Protein AF-A0A7C4GQG2-F1 (afdb_monomer)

Radius of gyration: 14.84 Å; Cα contacts (8 Å, |Δi|>4): 87; chains: 1; bounding box: 31×45×33 Å

pLDDT: mean 90.44, std 10.7, range [44.53, 97.81]

Structure (mmCIF, N/CA/C/O backbone):
data_AF-A0A7C4GQG2-F1
#
_entry.id   AF-A0A7C4GQG2-F1
#
loop_
_atom_site.group_PDB
_atom_site.id
_atom_site.type_symbol
_atom_site.label_atom_id
_atom_site.label_alt_id
_atom_site.label_comp_id
_atom_site.label_asym_id
_atom_site.label_entity_id
_atom_site.label_seq_id
_atom_site.pdbx_PDB_ins_code
_atom_site.Cartn_x
_atom_site.Cartn_y
_atom_site.Cartn_z
_atom_site.occupancy
_atom_site.B_iso_or_equiv
_atom_site.auth_seq_id
_atom_site.auth_comp_id
_atom_site.auth_asym_id
_atom_site.auth_atom_id
_atom_site.pdbx_PDB_model_num
ATOM 1 N N . MET A 1 1 ? -19.007 -31.801 0.607 1.00 44.53 1 MET A N 1
ATOM 2 C CA . MET A 1 1 ? -17.756 -31.254 1.173 1.00 44.53 1 MET A CA 1
ATOM 3 C C . MET A 1 1 ? -18.166 -30.278 2.258 1.00 44.53 1 MET A C 1
ATOM 5 O O . MET A 1 1 ? -18.814 -29.293 1.933 1.00 44.53 1 MET A O 1
ATOM 9 N N . GLU A 1 2 ? -17.922 -30.604 3.527 1.00 45.97 2 GLU A N 1
ATOM 10 C CA . GLU A 1 2 ? -18.233 -29.697 4.637 1.00 45.97 2 GLU A CA 1
ATOM 11 C C . GLU A 1 2 ? -17.440 -28.396 4.493 1.00 45.97 2 GLU A C 1
ATOM 13 O O . GLU A 1 2 ? -16.233 -28.401 4.244 1.00 45.97 2 GLU A O 1
ATOM 18 N N . ASN A 1 3 ? -18.147 -27.277 4.618 1.00 51.69 3 ASN A N 1
ATOM 19 C CA . ASN A 1 3 ? -17.575 -25.942 4.598 1.00 51.69 3 ASN A CA 1
ATOM 20 C C . ASN A 1 3 ? -16.905 -25.709 5.958 1.00 51.69 3 ASN A C 1
ATOM 22 O O . ASN A 1 3 ? -17.566 -25.312 6.915 1.00 51.69 3 ASN A O 1
ATOM 26 N N . ILE A 1 4 ? -15.613 -26.028 6.070 1.00 57.72 4 ILE A N 1
ATOM 27 C CA . ILE A 1 4 ? -14.839 -25.715 7.274 1.00 57.72 4 ILE A CA 1
ATOM 28 C C . ILE A 1 4 ? -14.867 -24.187 7.425 1.00 57.72 4 ILE A C 1
ATOM 30 O O . ILE A 1 4 ? -14.406 -23.490 6.516 1.00 57.72 4 ILE A O 1
ATOM 34 N N . PRO A 1 5 ? -15.401 -23.633 8.528 1.00 55.75 5 PRO A N 1
ATOM 35 C CA . PRO A 1 5 ? -15.382 -22.194 8.726 1.00 55.75 5 PRO A CA 1
ATOM 36 C C . PRO A 1 5 ? -13.928 -21.717 8.699 1.00 55.75 5 PRO A C 1
ATOM 38 O O . PRO A 1 5 ? -13.086 -22.221 9.443 1.00 55.75 5 PRO A O 1
ATOM 41 N N . ASN A 1 6 ? -13.624 -20.755 7.823 1.00 74.25 6 ASN A N 1
ATOM 42 C CA . ASN A 1 6 ? -12.311 -20.118 7.762 1.00 74.25 6 ASN A CA 1
ATOM 43 C C . ASN A 1 6 ? -12.006 -19.480 9.127 1.00 74.25 6 ASN A C 1
ATOM 45 O O . ASN A 1 6 ? -12.482 -18.383 9.427 1.00 74.25 6 ASN A O 1
ATOM 49 N N . LEU A 1 7 ? -11.228 -20.168 9.967 1.00 84.25 7 LEU A N 1
ATOM 50 C CA . LEU A 1 7 ? -10.825 -19.662 11.274 1.00 84.25 7 LEU A CA 1
ATOM 51 C C . LEU A 1 7 ? -9.859 -18.489 11.078 1.00 84.25 7 LEU A C 1
ATOM 53 O O . LEU A 1 7 ? -8.676 -18.669 10.793 1.00 84.25 7 LEU A O 1
ATOM 57 N N . VAL A 1 8 ? -10.368 -17.271 11.250 1.00 87.62 8 VAL A N 1
ATOM 58 C CA . VAL A 1 8 ? -9.559 -16.050 11.246 1.00 87.62 8 VAL A CA 1
ATOM 59 C C . VAL A 1 8 ? -9.343 -15.598 12.685 1.00 87.62 8 VAL A C 1
ATOM 61 O O . VAL A 1 8 ? -10.250 -15.073 13.328 1.00 87.62 8 VAL A O 1
ATOM 64 N N . VAL A 1 9 ? -8.118 -15.758 13.186 1.00 88.69 9 VAL A N 1
ATOM 65 C CA . VAL A 1 9 ? -7.735 -15.267 14.516 1.00 88.69 9 VAL A CA 1
ATOM 66 C C . VAL A 1 9 ? -7.670 -13.738 14.500 1.00 88.69 9 VAL A C 1
ATOM 68 O O . VAL A 1 9 ? -6.944 -13.151 13.694 1.00 88.69 9 VAL A O 1
ATOM 71 N N . LYS A 1 10 ? -8.423 -13.083 15.392 1.00 88.75 10 LYS A N 1
ATOM 72 C CA . LYS A 1 10 ? -8.368 -11.626 15.578 1.00 88.75 10 LYS A CA 1
ATOM 73 C C . LYS A 1 10 ? -7.052 -11.249 16.255 1.00 88.75 10 LYS A C 1
ATOM 75 O O . LYS A 1 10 ? -6.737 -11.758 17.328 1.00 88.75 10 LYS A O 1
ATOM 80 N N . ARG A 1 11 ? -6.294 -10.347 15.635 1.00 91.00 11 ARG A N 1
ATOM 81 C CA . ARG A 1 11 ? -5.000 -9.887 16.159 1.00 91.00 11 ARG A CA 1
ATOM 82 C C . ARG A 1 11 ? -5.150 -8.550 16.882 1.00 91.00 11 ARG A C 1
ATOM 84 O O . ARG A 1 11 ? -5.901 -7.692 16.423 1.00 91.00 11 ARG A O 1
ATOM 91 N N . LYS A 1 12 ? -4.415 -8.341 17.979 1.00 91.94 12 LYS A N 1
ATOM 92 C CA . LYS A 1 12 ? -4.433 -7.072 18.737 1.00 91.94 12 LYS A CA 1
ATOM 93 C C . LYS A 1 12 ? -3.933 -5.901 17.881 1.00 91.94 12 LYS A C 1
ATOM 95 O O . LYS A 1 12 ? -4.426 -4.783 17.988 1.00 91.94 12 LYS A O 1
ATOM 100 N N . GLU A 1 13 ? -2.995 -6.180 16.981 1.00 93.56 13 GLU A N 1
ATOM 101 C CA . GLU A 1 13 ? -2.421 -5.215 16.046 1.00 93.56 13 GLU A CA 1
ATOM 102 C C . GLU A 1 13 ? -3.463 -4.646 15.070 1.00 93.56 13 GLU A C 1
ATOM 104 O O . GLU A 1 13 ? -3.274 -3.534 14.585 1.00 93.56 13 GLU A O 1
ATOM 109 N N . GLU A 1 14 ? -4.576 -5.351 14.808 1.00 94.38 14 GLU A N 1
ATOM 110 C CA . GLU A 1 14 ? -5.646 -4.850 13.930 1.00 94.38 14 GLU A CA 1
ATOM 111 C C . GLU A 1 14 ? -6.253 -3.545 14.461 1.00 94.38 14 GLU A C 1
ATOM 113 O O . GLU A 1 14 ? -6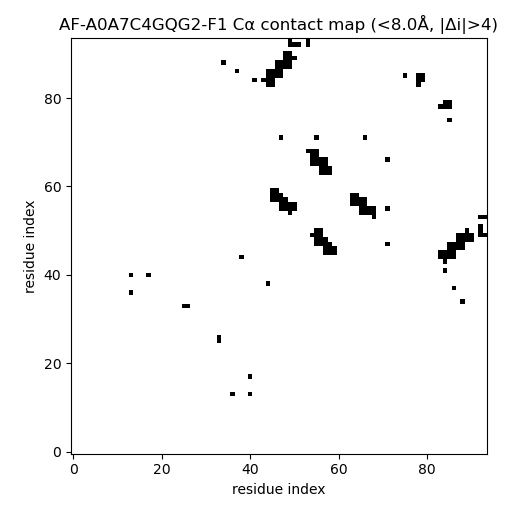.521 -2.628 13.688 1.00 94.38 14 GLU A O 1
ATOM 118 N N . GLU A 1 15 ? -6.470 -3.452 15.773 1.00 92.00 15 GLU A N 1
ATOM 119 C CA . GLU A 1 15 ? -7.060 -2.269 16.403 1.00 92.00 15 GLU A CA 1
ATOM 120 C C . GLU A 1 15 ? -6.064 -1.111 16.460 1.00 92.00 15 GLU A C 1
ATOM 122 O O . GLU A 1 15 ? -6.403 0.019 16.114 1.00 92.00 15 GLU A O 1
ATOM 127 N N . MET A 1 16 ? -4.808 -1.412 16.798 1.00 93.25 16 MET A N 1
ATOM 128 C CA . MET A 1 16 ? -3.725 -0.432 16.766 1.00 93.25 16 MET A CA 1
ATOM 129 C C . MET A 1 16 ? -3.597 0.198 15.372 1.00 93.25 16 MET A C 1
ATOM 131 O O . MET A 1 16 ? -3.593 1.418 15.251 1.00 93.25 16 MET A O 1
ATOM 135 N N . LEU A 1 17 ? -3.561 -0.619 14.314 1.00 94.31 17 LEU A N 1
ATOM 136 C CA . LEU A 1 17 ? -3.407 -0.146 12.935 1.00 94.31 17 LEU A CA 1
ATOM 137 C C . LEU A 1 17 ? -4.570 0.734 12.466 1.00 94.31 17 LEU A C 1
ATOM 139 O O . LEU A 1 17 ? -4.330 1.704 11.754 1.00 94.31 17 LEU A O 1
ATOM 143 N N . LYS A 1 18 ? -5.811 0.439 12.874 1.00 91.19 18 LYS A N 1
ATOM 144 C CA . LYS A 1 18 ? -6.988 1.258 12.523 1.00 91.19 18 LYS A CA 1
ATOM 145 C C . LYS A 1 18 ? -6.959 2.659 13.139 1.00 91.19 18 LYS A C 1
ATOM 147 O O . LYS A 1 18 ? -7.565 3.569 12.582 1.00 91.19 18 LYS A O 1
ATOM 152 N N . ASN A 1 19 ? -6.269 2.821 14.267 1.00 90.94 19 ASN A N 1
ATOM 153 C CA . ASN A 1 19 ? -6.188 4.087 14.996 1.00 90.94 19 ASN A CA 1
ATOM 154 C C . ASN A 1 19 ? -4.962 4.932 14.612 1.00 90.94 19 ASN A C 1
ATOM 156 O O . ASN A 1 19 ? -4.923 6.127 14.914 1.00 90.94 19 ASN A O 1
ATOM 160 N N . LEU A 1 20 ? -3.968 4.341 13.942 1.00 90.12 20 LEU A N 1
ATOM 161 C CA . LEU A 1 20 ? -2.800 5.069 13.452 1.00 90.12 20 LEU A CA 1
ATOM 162 C C . LEU A 1 20 ? -3.170 5.979 12.273 1.00 90.12 20 LEU A C 1
ATOM 164 O O . LEU A 1 20 ? -3.999 5.645 11.428 1.00 90.12 20 LEU A O 1
ATOM 168 N N . ARG A 1 21 ? -2.523 7.145 12.210 1.00 86.56 21 ARG A N 1
ATOM 169 C CA . ARG A 1 21 ? -2.671 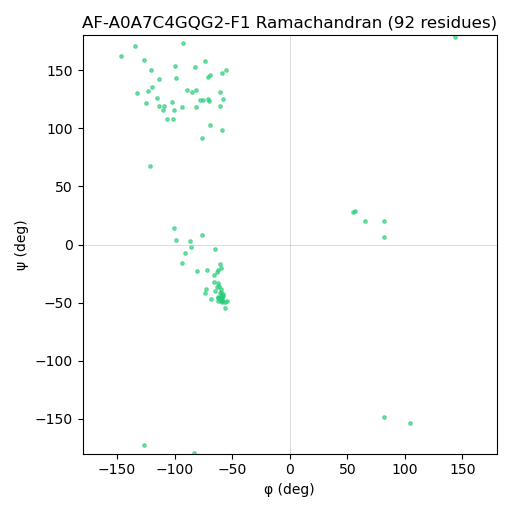8.121 11.123 1.00 86.56 21 ARG A CA 1
ATOM 170 C C . ARG A 1 21 ? -1.323 8.367 10.456 1.00 86.56 21 ARG A C 1
ATOM 172 O O . ARG A 1 21 ? -0.289 8.328 11.114 1.00 86.56 21 ARG A O 1
ATOM 179 N N . GLY A 1 22 ? -1.354 8.692 9.167 1.00 91.12 22 GLY A N 1
ATOM 180 C CA . GLY A 1 22 ? -0.155 9.015 8.394 1.00 91.12 22 GLY A CA 1
ATOM 181 C C . GLY A 1 22 ? 0.595 7.779 7.899 1.00 91.12 22 GLY A C 1
ATOM 182 O O . GLY A 1 22 ? -0.014 6.761 7.572 1.00 91.12 22 GLY A O 1
ATOM 183 N N . TRP A 1 23 ? 1.918 7.896 7.796 1.00 94.19 23 TRP A N 1
ATOM 184 C CA . TRP A 1 23 ? 2.791 6.836 7.297 1.00 94.19 23 TRP A CA 1
ATOM 185 C C . TRP A 1 23 ? 3.013 5.773 8.370 1.00 94.19 23 TRP A C 1
ATOM 187 O O . TRP A 1 23 ? 3.476 6.077 9.467 1.00 94.19 23 TRP A O 1
ATOM 197 N N . VAL A 1 24 ? 2.708 4.518 8.041 1.00 95.25 24 VAL A N 1
ATOM 198 C CA . VAL A 1 24 ? 2.871 3.379 8.950 1.00 95.25 24 VAL A CA 1
ATOM 199 C C . VAL A 1 24 ? 3.743 2.327 8.278 1.00 95.25 24 VAL A C 1
ATOM 201 O O . VAL A 1 24 ? 3.394 1.811 7.218 1.00 95.25 24 VAL A O 1
ATOM 204 N N . LEU A 1 25 ? 4.861 1.981 8.917 1.00 95.75 25 LEU A N 1
ATOM 205 C CA . LEU A 1 25 ? 5.713 0.876 8.493 1.00 95.75 25 LEU A CA 1
ATOM 206 C C . LEU A 1 25 ? 5.316 -0.400 9.241 1.00 95.75 25 LEU A C 1
ATOM 208 O O . LEU A 1 25 ? 5.434 -0.480 10.462 1.00 95.75 25 LEU A O 1
ATOM 212 N N . VAL A 1 26 ? 4.884 -1.420 8.500 1.00 95.38 26 VAL A N 1
ATOM 213 C CA . VAL A 1 26 ? 4.537 -2.735 9.054 1.00 95.38 26 VAL A CA 1
ATOM 214 C C . VAL A 1 26 ? 5.572 -3.758 8.604 1.00 95.38 26 VAL A C 1
ATOM 216 O O . VAL A 1 26 ? 5.679 -4.065 7.420 1.00 95.38 26 VAL A O 1
ATOM 219 N N . TYR A 1 27 ? 6.321 -4.319 9.552 1.00 95.50 27 TYR A N 1
ATOM 220 C CA . TYR A 1 27 ? 7.415 -5.254 9.282 1.00 95.50 27 TYR A CA 1
ATOM 221 C C . TYR A 1 27 ? 7.366 -6.480 10.206 1.00 95.50 27 TYR A C 1
ATOM 223 O O . TYR A 1 27 ? 6.549 -6.575 11.118 1.00 95.50 27 TYR A O 1
ATOM 231 N N . GLY A 1 28 ? 8.202 -7.479 9.916 1.00 93.56 28 GLY A N 1
ATOM 232 C CA . GLY A 1 28 ? 8.319 -8.710 10.704 1.00 93.56 28 GLY A CA 1
ATOM 233 C C . GLY A 1 28 ? 8.573 -9.945 9.839 1.00 93.56 28 GLY A C 1
ATOM 234 O O . GLY A 1 28 ? 8.575 -9.864 8.609 1.00 93.56 28 GLY A O 1
ATOM 235 N N . ARG A 1 29 ? 8.732 -11.117 10.468 1.00 94.00 29 ARG A N 1
ATOM 236 C CA . ARG A 1 29 ? 9.122 -12.378 9.801 1.00 94.00 29 ARG A CA 1
ATOM 237 C C . ARG A 1 29 ? 8.198 -12.765 8.635 1.00 94.00 29 ARG A C 1
ATOM 239 O O . ARG A 1 29 ? 7.009 -12.444 8.612 1.00 94.00 29 ARG A O 1
ATOM 246 N N . ARG A 1 30 ? 8.743 -13.462 7.635 1.00 91.25 30 ARG A N 1
ATOM 247 C CA . ARG A 1 30 ? 7.973 -13.986 6.494 1.00 91.25 30 ARG A CA 1
ATOM 248 C C . ARG A 1 30 ? 6.863 -14.934 6.980 1.00 91.25 30 ARG A C 1
ATOM 250 O O . ARG A 1 30 ? 7.051 -15.643 7.962 1.00 91.25 30 ARG A O 1
ATOM 257 N N . LYS A 1 31 ? 5.735 -14.966 6.259 1.00 90.06 31 LYS A N 1
ATOM 258 C CA . LYS A 1 31 ? 4.567 -15.838 6.517 1.00 90.06 31 LYS A CA 1
ATOM 259 C C . LYS A 1 31 ? 3.805 -15.571 7.830 1.00 90.06 31 LYS A C 1
ATOM 261 O O . LYS A 1 31 ? 3.038 -16.415 8.265 1.00 90.06 31 LYS A O 1
ATOM 266 N N . THR A 1 32 ? 3.940 -14.385 8.428 1.00 93.12 32 THR A N 1
ATOM 267 C CA . THR A 1 32 ? 3.161 -13.983 9.620 1.00 93.12 32 THR A CA 1
ATOM 268 C C . THR A 1 32 ? 1.797 -13.349 9.310 1.00 93.12 32 THR A C 1
ATOM 270 O O . THR A 1 32 ? 1.107 -12.916 10.228 1.00 93.12 32 THR A O 1
ATOM 273 N N . GLY A 1 33 ? 1.400 -13.272 8.033 1.00 93.50 33 GLY A N 1
ATOM 274 C CA . GLY A 1 33 ? 0.075 -12.783 7.628 1.00 93.50 33 GLY A CA 1
ATOM 275 C C . GLY A 1 33 ? -0.085 -11.259 7.549 1.00 93.50 33 GLY A C 1
ATOM 276 O O . GLY A 1 33 ? -1.212 -10.783 7.565 1.00 93.50 33 GLY A O 1
ATOM 277 N N . LYS A 1 34 ? 1.005 -10.484 7.441 1.00 95.25 34 LYS A N 1
ATOM 278 C CA . LYS A 1 34 ? 0.962 -9.005 7.374 1.00 95.25 34 LYS A CA 1
ATOM 279 C C . LYS A 1 34 ? 0.081 -8.478 6.233 1.00 95.25 34 LYS A C 1
ATOM 281 O O . LYS A 1 34 ? -0.864 -7.743 6.494 1.00 95.25 34 LYS A O 1
ATOM 286 N N . THR A 1 35 ? 0.337 -8.908 4.995 1.00 94.81 35 THR A N 1
ATOM 287 C CA . THR A 1 35 ? -0.456 -8.524 3.812 1.00 94.81 35 THR A CA 1
ATOM 288 C C . THR A 1 35 ? -1.929 -8.893 3.978 1.00 94.81 35 THR A C 1
ATOM 290 O O . THR A 1 35 ? -2.809 -8.081 3.709 1.00 94.81 35 THR A O 1
ATOM 293 N N . PHE A 1 36 ? -2.204 -10.102 4.480 1.00 94.56 36 PHE A N 1
ATOM 294 C CA . PHE A 1 36 ? -3.567 -10.557 4.760 1.00 94.56 36 PHE A CA 1
ATOM 295 C C . PHE A 1 36 ? -4.266 -9.651 5.784 1.00 94.56 36 PHE A C 1
ATOM 297 O O . PHE A 1 36 ? -5.374 -9.187 5.532 1.00 94.56 36 PHE A O 1
ATOM 304 N N . MET A 1 37 ? -3.603 -9.355 6.905 1.00 95.19 37 MET A N 1
ATOM 305 C CA . MET A 1 37 ? -4.135 -8.490 7.957 1.00 95.19 37 MET A CA 1
ATO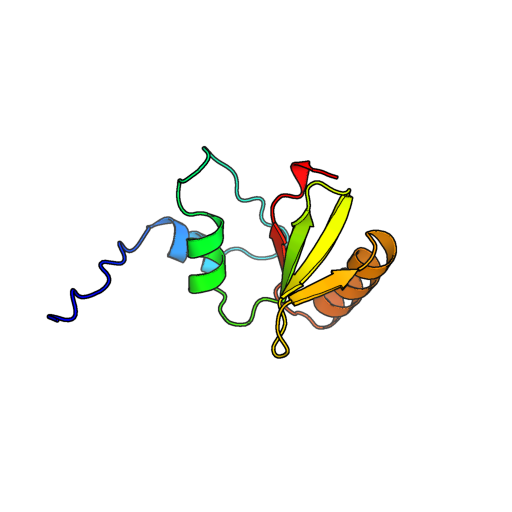M 306 C C . MET A 1 37 ? -4.455 -7.091 7.422 1.00 95.19 37 MET A C 1
ATOM 308 O O . MET A 1 37 ? -5.567 -6.615 7.627 1.00 95.19 37 MET A O 1
ATOM 312 N N . LEU A 1 38 ? -3.523 -6.459 6.699 1.00 95.38 38 LEU A N 1
ATOM 313 C CA . LEU A 1 38 ? -3.714 -5.111 6.157 1.00 95.38 38 LEU A CA 1
ATOM 314 C C . LEU A 1 38 ? -4.869 -5.048 5.150 1.00 95.38 38 LEU A C 1
ATOM 316 O O . LEU A 1 38 ? -5.728 -4.178 5.268 1.00 95.38 38 LEU A O 1
ATOM 320 N N . ARG A 1 39 ? -4.949 -6.005 4.216 1.00 93.06 39 ARG A N 1
ATOM 321 C CA . ARG A 1 39 ? -6.048 -6.065 3.238 1.00 93.06 39 ARG A CA 1
ATOM 322 C C . ARG A 1 39 ? -7.405 -6.352 3.887 1.00 93.06 39 ARG A C 1
ATOM 324 O O . ARG A 1 39 ? -8.417 -5.854 3.410 1.00 93.06 39 ARG A O 1
ATOM 331 N N . LYS A 1 40 ? -7.435 -7.128 4.976 1.00 93.25 40 LYS A N 1
ATOM 332 C CA . LYS A 1 40 ? -8.657 -7.407 5.747 1.00 93.25 40 LYS A CA 1
ATOM 333 C C . LYS A 1 40 ? -9.165 -6.162 6.479 1.00 93.25 40 LYS A C 1
ATOM 335 O O . LYS A 1 40 ? -10.362 -5.897 6.457 1.00 93.25 40 LYS A O 1
ATOM 340 N N . ILE A 1 41 ? -8.285 -5.425 7.162 1.00 94.69 41 ILE A N 1
ATOM 341 C CA . ILE A 1 41 ? -8.702 -4.265 7.969 1.00 94.69 41 ILE A CA 1
ATOM 342 C C . ILE A 1 41 ? -8.924 -2.999 7.133 1.00 94.69 41 ILE A C 1
ATOM 344 O O . ILE A 1 41 ? -9.680 -2.131 7.566 1.00 94.69 41 ILE A O 1
ATOM 348 N N . PHE A 1 42 ? -8.316 -2.913 5.944 1.00 93.12 42 PHE A N 1
ATOM 349 C CA . PHE A 1 42 ? -8.491 -1.824 4.982 1.00 93.12 42 PHE A CA 1
ATOM 350 C C . PHE A 1 42 ? -9.007 -2.353 3.629 1.00 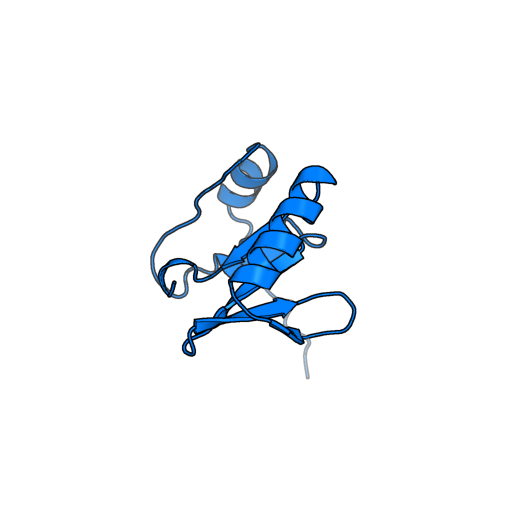93.12 42 PHE A C 1
ATOM 352 O O . PHE A 1 42 ? -8.300 -2.273 2.626 1.00 93.12 42 PHE A O 1
ATOM 359 N N . PRO A 1 43 ? -10.248 -2.871 3.551 1.00 90.94 43 PRO A N 1
ATOM 360 C CA . PRO A 1 43 ? -10.767 -3.521 2.339 1.00 90.94 43 PRO A CA 1
ATOM 361 C C . PRO A 1 43 ? -10.861 -2.590 1.119 1.00 90.94 43 PRO A C 1
ATOM 363 O O . PRO A 1 43 ? -10.861 -3.058 -0.015 1.00 90.94 43 PRO A O 1
ATOM 366 N N . HIS A 1 44 ? -10.908 -1.274 1.340 1.00 91.06 44 HIS A N 1
ATOM 367 C CA . HIS A 1 44 ? -10.952 -0.250 0.290 1.00 91.06 44 HIS A CA 1
ATOM 368 C C . HIS A 1 44 ? -9.587 0.410 0.026 1.00 91.06 44 HIS A C 1
ATOM 370 O O . HIS A 1 44 ? -9.524 1.477 -0.587 1.00 91.06 44 HIS A O 1
ATOM 376 N N . SER A 1 45 ? -8.489 -0.172 0.523 1.00 93.06 45 SER A N 1
ATOM 377 C CA . SER A 1 45 ? -7.143 0.320 0.227 1.00 93.06 45 SER A CA 1
ATOM 378 C C . SER A 1 45 ? -6.767 0.071 -1.231 1.00 93.06 45 SER A C 1
ATOM 380 O O . SER A 1 45 ? -7.078 -0.984 -1.781 1.00 93.06 45 SER A O 1
ATOM 382 N N . ASN A 1 46 ? -5.996 0.985 -1.811 1.00 94.44 46 ASN A N 1
ATOM 383 C CA . ASN A 1 46 ? -5.340 0.768 -3.095 1.00 94.44 46 ASN A CA 1
ATOM 384 C C . ASN A 1 46 ? -4.056 -0.033 -2.852 1.00 94.44 46 ASN A C 1
ATOM 386 O O . ASN A 1 46 ? -3.184 0.432 -2.114 1.00 94.44 46 ASN A O 1
ATOM 390 N N . TYR A 1 47 ? -3.955 -1.232 -3.426 1.00 96.06 47 TYR A N 1
ATOM 391 C CA . TYR A 1 47 ? -2.854 -2.159 -3.162 1.00 96.06 47 TYR A CA 1
ATOM 392 C C . TYR A 1 47 ? -1.837 -2.146 -4.303 1.00 96.06 47 TYR A C 1
ATOM 394 O O . TYR A 1 47 ? -2.169 -2.432 -5.453 1.00 96.06 47 TYR A O 1
ATOM 402 N N . PHE A 1 48 ? -0.595 -1.837 -3.953 1.00 97.06 48 PHE A N 1
ATOM 403 C CA . PHE A 1 48 ? 0.570 -1.835 -4.825 1.00 97.06 48 PHE A CA 1
ATOM 404 C C . PHE A 1 48 ? 1.576 -2.830 -4.262 1.00 97.06 48 PHE A C 1
ATOM 406 O O . PHE A 1 48 ? 1.825 -2.835 -3.057 1.00 97.06 48 PHE A O 1
ATOM 413 N N . VAL A 1 49 ? 2.176 -3.654 -5.112 1.00 96.50 49 VAL A N 1
ATOM 414 C CA . VAL A 1 49 ? 3.238 -4.577 -4.708 1.00 96.50 49 VAL A CA 1
ATOM 415 C C . VAL A 1 49 ? 4.398 -4.485 -5.682 1.00 96.50 49 VAL A C 1
ATOM 417 O O . VAL A 1 49 ? 4.214 -4.547 -6.899 1.00 96.50 49 VAL A O 1
ATOM 420 N N . VAL A 1 50 ? 5.599 -4.325 -5.135 1.00 96.62 50 VAL A N 1
ATOM 421 C CA . VAL A 1 50 ? 6.828 -4.356 -5.927 1.00 96.62 50 VAL A CA 1
ATOM 422 C C . VAL A 1 50 ? 7.119 -5.801 -6.293 1.00 96.62 50 VAL A C 1
ATOM 424 O O . VAL A 1 50 ? 7.173 -6.680 -5.427 1.00 96.62 50 VAL A O 1
ATOM 427 N N . THR A 1 51 ? 7.261 -6.082 -7.582 1.00 95.19 51 THR A N 1
ATOM 428 C CA . THR A 1 51 ? 7.528 -7.447 -8.031 1.00 95.19 51 THR A CA 1
ATOM 429 C C . THR A 1 51 ? 9.024 -7.770 -7.927 1.00 95.19 51 THR A C 1
ATOM 431 O O . THR A 1 51 ? 9.845 -6.964 -7.496 1.00 95.19 51 THR A O 1
ATOM 434 N N . ARG A 1 52 ? 9.411 -8.988 -8.319 1.00 92.94 52 ARG A N 1
ATOM 435 C CA . ARG A 1 52 ? 10.831 -9.355 -8.459 1.00 92.94 52 ARG A CA 1
ATOM 436 C C . ARG A 1 52 ? 11.514 -8.714 -9.663 1.00 92.94 52 ARG A C 1
ATOM 438 O O . ARG A 1 52 ? 12.734 -8.641 -9.660 1.00 92.94 52 ARG A O 1
ATOM 445 N N . SER A 1 53 ? 10.748 -8.303 -10.667 1.00 91.56 53 SER A N 1
ATOM 446 C CA . SER A 1 53 ? 11.262 -7.724 -11.909 1.00 91.56 53 SER A CA 1
ATOM 447 C C . SER A 1 53 ? 11.500 -6.215 -11.798 1.00 91.56 53 SER A C 1
ATOM 449 O O . SER A 1 53 ? 11.964 -5.607 -12.756 1.00 91.56 53 SER A O 1
ATOM 451 N N . GLY A 1 54 ? 11.180 -5.606 -10.649 1.00 88.12 54 GLY A N 1
ATOM 452 C CA . GLY A 1 54 ? 11.339 -4.169 -10.415 1.00 88.12 54 GLY A CA 1
ATOM 453 C C . GLY A 1 54 ? 10.200 -3.305 -10.970 1.00 88.12 54 GLY A C 1
ATOM 454 O O . GLY A 1 54 ? 10.281 -2.083 -10.919 1.00 88.12 54 GLY A O 1
ATOM 455 N N . ASP A 1 55 ? 9.128 -3.907 -11.484 1.00 94.25 55 ASP A N 1
ATOM 456 C CA . ASP A 1 55 ? 7.876 -3.220 -11.802 1.00 94.25 55 ASP A CA 1
ATOM 457 C C . ASP A 1 55 ? 6.884 -3.285 -10.625 1.00 94.25 55 ASP A C 1
ATOM 459 O O . ASP A 1 55 ? 7.128 -3.922 -9.593 1.00 94.25 55 ASP A O 1
ATOM 463 N N . ILE A 1 56 ? 5.762 -2.576 -10.759 1.00 97.50 56 ILE A N 1
ATOM 464 C CA . ILE A 1 56 ? 4.721 -2.488 -9.736 1.00 97.50 56 ILE A CA 1
ATOM 465 C C . ILE A 1 56 ? 3.460 -3.170 -10.242 1.00 97.50 56 ILE A C 1
ATOM 467 O O . ILE A 1 56 ? 2.854 -2.716 -11.213 1.00 97.50 56 ILE A O 1
ATOM 471 N N . ALA A 1 57 ? 3.020 -4.210 -9.540 1.00 96.06 57 ALA A N 1
ATOM 472 C CA . ALA A 1 57 ? 1.685 -4.749 -9.736 1.00 96.06 57 ALA A CA 1
ATOM 473 C C . ALA A 1 57 ? 0.683 -3.953 -8.889 1.00 96.06 57 ALA A C 1
ATOM 475 O O . ALA A 1 57 ? 0.892 -3.719 -7.695 1.00 96.06 57 ALA A O 1
ATOM 476 N N . VAL A 1 58 ? -0.416 -3.540 -9.510 1.00 95.38 58 VAL A N 1
ATOM 477 C CA . VAL A 1 58 ? -1.504 -2.788 -8.885 1.00 95.38 58 VAL A CA 1
ATOM 478 C C . VAL A 1 58 ? -2.754 -3.645 -8.912 1.00 95.38 58 VAL A C 1
ATOM 480 O O . VAL A 1 58 ? -3.162 -4.105 -9.977 1.00 95.38 58 VAL A O 1
ATOM 483 N N . LEU A 1 59 ? -3.362 -3.845 -7.745 1.00 87.56 59 LEU A N 1
ATOM 484 C CA . LEU A 1 59 ? -4.671 -4.474 -7.631 1.00 87.56 59 LEU A CA 1
ATOM 485 C C . LEU A 1 59 ? -5.729 -3.391 -7.437 1.00 87.56 59 LEU A C 1
ATOM 487 O O . LEU A 1 59 ? -5.744 -2.703 -6.411 1.00 87.56 59 LEU A O 1
ATOM 491 N N . ASP A 1 60 ? -6.624 -3.276 -8.409 1.00 77.31 60 ASP A N 1
ATOM 492 C CA . ASP A 1 60 ? -7.821 -2.447 -8.321 1.00 77.31 60 ASP A CA 1
ATOM 493 C C . ASP A 1 60 ? -9.087 -3.261 -8.637 1.00 77.31 60 ASP A C 1
ATOM 495 O O . ASP A 1 60 ? -9.054 -4.491 -8.709 1.00 77.31 60 ASP A O 1
ATOM 499 N N . GLY A 1 61 ? -10.233 -2.583 -8.747 1.00 70.88 61 GLY A N 1
ATOM 500 C CA . GLY A 1 61 ? -11.526 -3.228 -8.993 1.00 70.88 61 GLY A CA 1
ATOM 501 C C . GLY A 1 61 ? -11.602 -4.015 -10.307 1.00 70.88 61 GLY A C 1
ATOM 502 O O . GLY A 1 61 ? -12.485 -4.856 -10.436 1.00 70.88 61 GLY A O 1
ATOM 503 N N . ASN A 1 62 ? -10.674 -3.790 -11.245 1.00 72.19 62 ASN A N 1
ATOM 504 C CA . ASN A 1 62 ? -10.616 -4.481 -12.534 1.00 72.19 62 ASN A CA 1
ATOM 505 C C . ASN A 1 62 ? -9.607 -5.644 -12.546 1.00 72.19 62 ASN A C 1
ATOM 507 O O . ASN A 1 62 ? -9.400 -6.267 -13.586 1.00 72.19 62 ASN A O 1
ATOM 511 N N . GLY A 1 63 ? -8.979 -5.951 -11.406 1.00 80.81 63 GLY A N 1
ATOM 512 C CA . GLY A 1 63 ? -7.976 -7.005 -11.278 1.00 80.81 63 GLY A CA 1
ATOM 513 C C . GLY A 1 63 ? -6.551 -6.466 -11.181 1.00 80.81 63 GLY A C 1
ATOM 514 O O . GLY A 1 63 ? -6.313 -5.366 -10.680 1.00 80.81 63 GLY A O 1
ATOM 515 N N . PHE A 1 64 ? -5.585 -7.287 -11.596 1.00 86.25 64 PHE A N 1
ATOM 516 C CA . PHE A 1 64 ? -4.170 -6.926 -11.562 1.00 86.25 64 PHE A CA 1
ATOM 517 C C . PHE A 1 64 ? -3.750 -6.227 -12.853 1.00 86.25 64 PHE A C 1
ATOM 519 O O . PHE A 1 64 ? -4.013 -6.711 -13.951 1.00 86.25 64 PHE A O 1
ATOM 526 N N . SER A 1 65 ? -3.031 -5.121 -12.703 1.00 93.19 65 SER A N 1
ATOM 527 C CA . SER A 1 65 ? -2.316 -4.434 -13.778 1.00 93.19 65 SER A CA 1
ATOM 528 C C . SER A 1 65 ? -0.855 -4.235 -13.379 1.00 93.19 65 SER A C 1
ATOM 530 O O . SER A 1 65 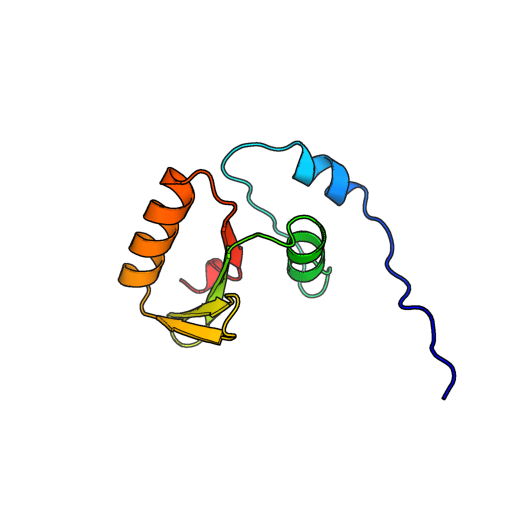? -0.532 -4.267 -12.192 1.00 93.19 65 SER A O 1
ATOM 532 N N . TYR A 1 66 ? 0.029 -4.038 -14.354 1.00 95.19 66 TYR A N 1
ATOM 533 C CA . TYR A 1 66 ? 1.444 -3.749 -14.118 1.00 95.19 66 TYR A CA 1
ATOM 534 C C . TYR A 1 66 ? 1.764 -2.338 -14.591 1.00 95.19 66 TYR A C 1
ATOM 536 O O . TYR A 1 66 ? 1.234 -1.872 -15.600 1.00 95.19 66 TYR A O 1
ATOM 544 N N . THR A 1 67 ? 2.619 -1.644 -13.850 1.00 95.62 67 THR A N 1
ATOM 545 C CA . THR A 1 67 ? 3.065 -0.296 -14.185 1.00 95.62 67 THR A CA 1
ATOM 546 C C . THR A 1 67 ? 4.508 -0.070 -13.745 1.00 95.62 67 THR A C 1
ATOM 548 O O . THR A 1 67 ? 5.054 -0.810 -12.925 1.00 95.62 67 THR A O 1
ATOM 551 N N . SER A 1 68 ? 5.143 0.960 -14.294 1.00 96.00 68 SER A N 1
ATOM 552 C CA . SER A 1 68 ? 6.504 1.338 -13.920 1.00 96.00 68 SER A CA 1
ATOM 553 C C . SER A 1 68 ? 6.540 2.011 -12.543 1.00 96.00 68 SER A C 1
ATOM 555 O O . SER A 1 68 ? 5.547 2.585 -12.088 1.00 96.00 68 SER A O 1
ATOM 557 N N . ILE A 1 69 ? 7.705 1.997 -11.886 1.00 94.88 69 ILE A N 1
ATOM 558 C CA . ILE A 1 69 ? 7.903 2.687 -10.600 1.00 94.88 69 ILE A CA 1
ATOM 559 C C . ILE A 1 69 ? 7.524 4.182 -10.682 1.00 94.88 69 ILE A C 1
ATOM 561 O O . ILE A 1 69 ? 6.750 4.631 -9.832 1.00 94.88 69 ILE A O 1
ATOM 565 N N . PRO A 1 70 ? 7.978 4.970 -11.684 1.00 96.06 70 PRO A N 1
ATOM 566 C CA . PRO A 1 70 ? 7.615 6.386 -11.766 1.00 96.06 70 PRO A CA 1
ATOM 567 C C . PRO A 1 70 ? 6.107 6.623 -11.887 1.00 96.06 70 PRO A C 1
ATOM 569 O O . PRO A 1 70 ? 5.574 7.552 -11.276 1.00 96.06 70 PRO A O 1
ATOM 572 N N . GLU A 1 71 ? 5.404 5.782 -12.646 1.00 96.88 71 GLU A N 1
ATOM 573 C CA . GLU A 1 71 ? 3.958 5.909 -12.824 1.00 96.88 71 GLU A CA 1
ATOM 574 C C . GLU A 1 71 ? 3.191 5.487 -11.563 1.00 96.88 71 GLU A C 1
ATOM 576 O O . GLU A 1 71 ? 2.252 6.168 -11.142 1.00 96.88 71 GLU A O 1
ATOM 581 N N . ALA A 1 72 ? 3.648 4.434 -10.879 1.00 95.88 72 ALA A N 1
ATOM 582 C CA . ALA A 1 72 ? 3.113 4.054 -9.577 1.00 95.88 72 ALA A CA 1
ATOM 583 C C . ALA A 1 72 ? 3.262 5.182 -8.547 1.00 95.88 72 ALA A C 1
ATOM 585 O O . ALA A 1 72 ? 2.297 5.494 -7.851 1.00 95.88 72 ALA A O 1
ATOM 586 N N . ILE A 1 73 ? 4.425 5.841 -8.476 1.00 96.00 73 ILE A N 1
ATOM 587 C CA . ILE A 1 73 ? 4.661 6.969 -7.560 1.00 96.00 73 ILE A CA 1
ATOM 588 C C . ILE A 1 73 ? 3.690 8.120 -7.849 1.00 96.00 73 ILE A C 1
ATOM 590 O O . ILE A 1 73 ? 3.082 8.652 -6.917 1.00 96.00 73 ILE A O 1
ATOM 594 N N . LYS A 1 74 ? 3.480 8.481 -9.124 1.00 97.81 74 LYS A N 1
ATOM 595 C CA . LYS A 1 74 ? 2.491 9.506 -9.508 1.00 97.81 74 LYS A CA 1
ATOM 596 C C . LYS A 1 74 ? 1.079 9.121 -9.0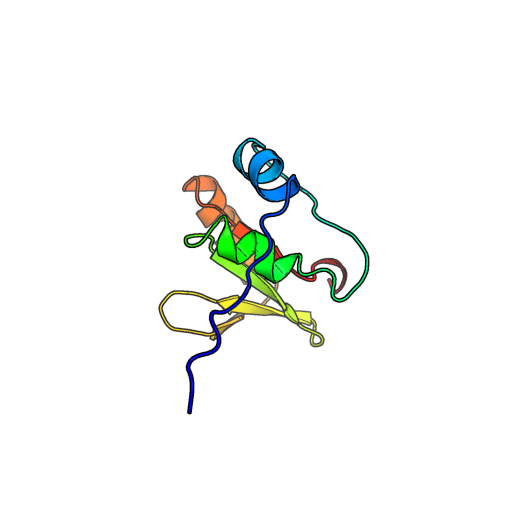59 1.00 97.81 74 LYS A C 1
ATOM 598 O O . LYS A 1 74 ? 0.385 9.941 -8.450 1.00 97.81 74 LYS A O 1
ATOM 603 N N . ARG A 1 75 ? 0.665 7.871 -9.309 1.00 96.38 75 ARG A N 1
ATOM 604 C CA . ARG A 1 75 ? -0.655 7.350 -8.912 1.00 96.38 75 ARG A CA 1
ATOM 605 C C . ARG A 1 75 ? -0.826 7.354 -7.392 1.00 96.38 75 ARG A C 1
ATOM 607 O O . ARG A 1 75 ? -1.843 7.844 -6.906 1.00 96.38 75 ARG A O 1
ATOM 614 N N . ILE A 1 76 ? 0.170 6.883 -6.642 1.00 96.25 76 ILE A N 1
ATOM 615 C CA . ILE A 1 76 ? 0.183 6.910 -5.172 1.00 96.25 76 ILE A CA 1
ATOM 616 C C . ILE A 1 76 ? 0.060 8.351 -4.669 1.00 96.25 76 ILE A C 1
ATOM 618 O O . ILE A 1 76 ? -0.802 8.634 -3.842 1.00 96.25 76 ILE A O 1
ATOM 622 N N . GLY A 1 77 ? 0.848 9.285 -5.208 1.00 97.56 77 GLY A N 1
ATOM 623 C CA . GLY A 1 77 ? 0.793 10.696 -4.820 1.00 97.56 77 GLY A CA 1
ATOM 624 C C . GLY A 1 77 ? -0.591 11.319 -5.023 1.00 97.56 77 GLY A C 1
ATOM 625 O O . GLY A 1 77 ? -1.087 12.025 -4.144 1.00 97.56 77 GLY A O 1
ATOM 626 N N . ARG A 1 78 ? -1.256 11.021 -6.146 1.00 97.75 78 ARG A N 1
ATOM 627 C CA . ARG A 1 78 ? -2.643 11.443 -6.393 1.00 97.75 78 ARG A CA 1
ATOM 628 C C . ARG A 1 78 ? -3.616 10.840 -5.372 1.00 97.75 78 ARG A C 1
ATOM 630 O O . ARG A 1 78 ? -4.396 11.579 -4.781 1.00 97.75 78 ARG A O 1
ATOM 637 N N . LEU A 1 79 ? -3.543 9.532 -5.123 1.00 96.00 79 LEU A N 1
ATOM 638 C CA . LEU A 1 79 ? -4.413 8.841 -4.161 1.00 96.00 79 LEU A CA 1
ATOM 639 C C . LEU A 1 79 ? -4.268 9.403 -2.739 1.00 96.00 79 LEU A C 1
ATOM 641 O O . LEU A 1 79 ? -5.264 9.607 -2.046 1.00 96.00 79 LEU A O 1
ATOM 645 N N . LEU A 1 80 ? -3.038 9.706 -2.320 1.00 96.25 80 LEU A N 1
ATOM 646 C CA . LEU A 1 80 ? -2.771 10.317 -1.018 1.00 96.25 80 LEU A CA 1
ATOM 647 C C . LEU A 1 80 ? -3.362 11.735 -0.918 1.00 96.25 80 LEU A C 1
ATOM 649 O O . LEU A 1 80 ? -3.951 12.069 0.110 1.00 96.25 80 LEU A O 1
ATOM 653 N N . LYS A 1 81 ? -3.289 12.551 -1.984 1.00 97.25 81 LYS A N 1
ATOM 654 C CA . LYS A 1 81 ? -3.957 13.871 -2.043 1.00 97.25 81 LYS A CA 1
ATOM 655 C C . LYS A 1 81 ? -5.481 13.758 -1.93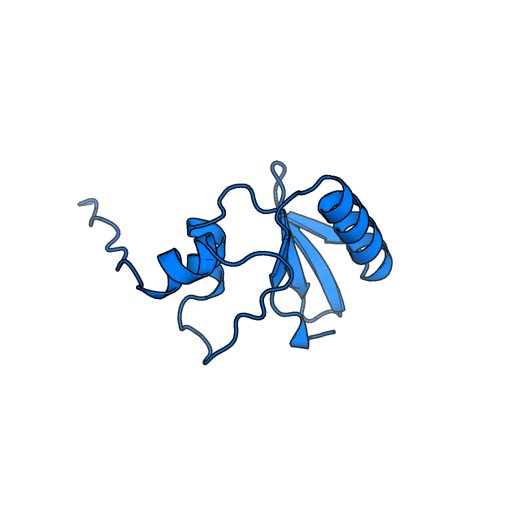2 1.00 97.25 81 LYS A C 1
ATOM 657 O O . LYS A 1 81 ? -6.112 14.585 -1.281 1.00 97.25 81 LYS A O 1
ATOM 662 N N . GLU A 1 82 ? -6.062 12.705 -2.502 1.00 96.69 82 GLU A N 1
ATOM 663 C CA . GLU A 1 82 ? -7.487 12.360 -2.387 1.00 96.69 82 GLU A CA 1
ATOM 664 C C . GLU A 1 82 ? -7.855 11.729 -1.024 1.00 96.69 82 GLU A C 1
ATOM 666 O O . GLU A 1 82 ? -8.973 11.245 -0.846 1.00 96.69 82 GLU A O 1
ATOM 671 N N . LYS A 1 83 ? -6.930 11.715 -0.049 1.00 94.88 83 LYS A N 1
ATOM 672 C CA . LYS A 1 83 ? -7.097 11.109 1.286 1.00 94.88 83 LYS A CA 1
ATOM 673 C C . LYS A 1 83 ? -7.463 9.615 1.237 1.00 94.88 83 LYS A C 1
ATOM 675 O O . LYS A 1 83 ? -8.130 9.105 2.138 1.00 94.88 83 LYS A O 1
ATOM 680 N N . ARG A 1 84 ? -7.040 8.897 0.189 1.00 94.25 84 ARG A N 1
ATOM 681 C CA . ARG A 1 84 ? -7.233 7.444 0.056 1.00 94.25 84 ARG A CA 1
ATOM 682 C C . ARG A 1 84 ? -6.165 6.676 0.833 1.00 94.25 84 ARG A C 1
ATOM 684 O O . ARG A 1 84 ? -5.036 7.133 0.985 1.00 94.25 84 ARG A O 1
ATOM 691 N N . ILE A 1 85 ? -6.518 5.467 1.267 1.00 94.19 85 ILE A N 1
ATOM 692 C CA . ILE A 1 85 ? -5.573 4.529 1.883 1.00 94.19 85 IL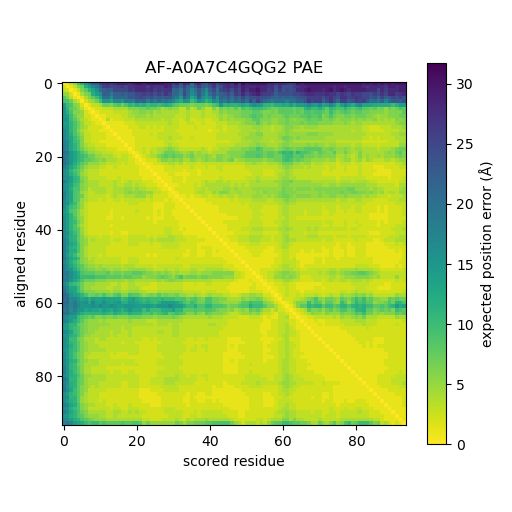E A CA 1
ATOM 693 C C . ILE A 1 85 ? -4.806 3.804 0.774 1.00 94.19 85 ILE A C 1
ATOM 695 O O . ILE A 1 85 ? -5.405 3.302 -0.184 1.00 94.19 85 ILE A O 1
ATOM 699 N N . VAL A 1 86 ? -3.486 3.739 0.924 1.00 95.69 86 VAL A N 1
ATOM 700 C CA . VAL A 1 86 ? -2.565 3.043 0.022 1.00 95.69 86 VAL A CA 1
ATOM 701 C C . VAL A 1 86 ? -1.781 2.016 0.830 1.00 95.69 86 VAL A C 1
ATOM 703 O O . VAL A 1 86 ? -1.250 2.338 1.890 1.00 95.69 86 VAL A O 1
ATOM 706 N N . ILE A 1 87 ? -1.695 0.791 0.321 1.00 96.62 87 ILE A N 1
ATOM 707 C CA . ILE A 1 87 ? -0.767 -0.229 0.809 1.00 96.62 87 ILE A CA 1
ATOM 708 C C . ILE A 1 87 ? 0.302 -0.403 -0.264 1.00 96.62 87 ILE A C 1
ATOM 710 O O . ILE A 1 87 ? -0.024 -0.786 -1.386 1.00 96.62 87 ILE A O 1
ATOM 714 N N . LEU A 1 88 ? 1.558 -0.142 0.093 1.00 96.69 88 LEU A N 1
ATOM 715 C CA . LEU A 1 88 ? 2.724 -0.484 -0.716 1.00 96.69 88 LEU A CA 1
ATOM 716 C C . LEU A 1 88 ? 3.434 -1.670 -0.062 1.00 96.69 88 LEU A C 1
ATOM 718 O O . LEU A 1 88 ? 4.032 -1.537 1.005 1.00 96.69 88 LEU A O 1
ATOM 722 N N . ASP A 1 89 ? 3.320 -2.833 -0.683 1.00 96.44 89 ASP A N 1
ATOM 723 C CA . ASP A 1 89 ? 3.860 -4.091 -0.186 1.00 96.44 89 ASP A CA 1
ATOM 724 C C . ASP A 1 89 ? 5.178 -4.436 -0.879 1.00 96.44 89 ASP A C 1
ATOM 726 O O . ASP A 1 89 ? 5.437 -4.040 -2.017 1.00 96.44 89 ASP A O 1
ATOM 730 N N . GLU A 1 90 ? 6.006 -5.202 -0.175 1.00 95.50 90 GLU A N 1
ATOM 731 C CA . GLU A 1 90 ? 7.300 -5.679 -0.659 1.00 95.50 90 GLU A CA 1
ATOM 732 C C . GLU A 1 90 ? 8.251 -4.561 -1.152 1.00 95.50 90 GLU A C 1
ATOM 734 O O . GLU A 1 90 ? 9.126 -4.806 -1.981 1.00 95.50 90 GLU A O 1
ATOM 739 N N . PHE A 1 91 ? 8.122 -3.339 -0.615 1.00 93.94 91 PHE A N 1
ATOM 740 C CA . PHE A 1 91 ? 8.906 -2.164 -1.023 1.00 93.94 91 PHE A CA 1
ATOM 741 C C . PHE A 1 91 ? 10.422 -2.330 -0.855 1.00 93.94 91 PHE A C 1
ATOM 743 O O . PHE A 1 91 ? 11.184 -1.630 -1.507 1.00 93.94 91 PHE A O 1
ATOM 750 N N .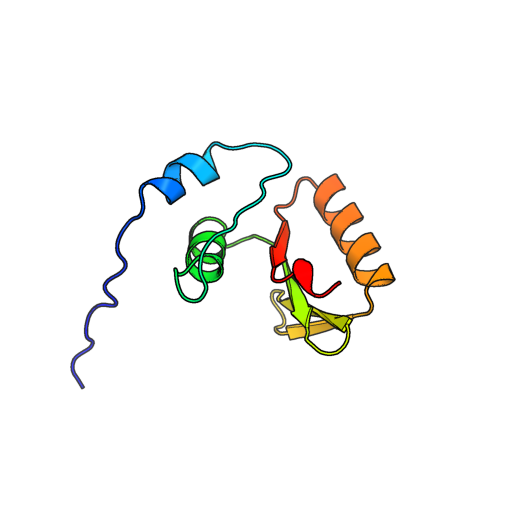 GLN A 1 92 ? 10.878 -3.272 -0.022 1.00 92.56 92 GLN A N 1
ATOM 751 C CA . GLN A 1 92 ? 12.296 -3.620 0.116 1.00 92.56 92 GLN A CA 1
ATOM 752 C C . GLN A 1 92 ? 12.916 -4.238 -1.153 1.00 92.56 92 GLN A C 1
ATOM 754 O O . GLN A 1 92 ? 14.089 -4.597 -1.139 1.00 92.56 92 GLN A O 1
ATOM 759 N N . ARG A 1 93 ? 12.114 -4.466 -2.201 1.00 91.88 93 ARG A N 1
ATOM 760 C CA . ARG A 1 93 ? 12.558 -4.924 -3.525 1.00 91.88 93 ARG A CA 1
ATOM 761 C C . ARG A 1 93 ? 12.884 -3.775 -4.486 1.00 91.88 93 ARG A C 1
ATOM 763 O O . ARG A 1 93 ? 13.307 -4.073 -5.599 1.00 91.88 93 ARG A O 1
ATOM 770 N N . LEU A 1 94 ? 12.607 -2.526 -4.096 1.00 84.62 94 LEU A N 1
ATOM 771 C CA . LEU A 1 94 ? 12.995 -1.329 -4.850 1.00 84.62 94 LEU A CA 1
ATOM 772 C C . LEU A 1 94 ? 14.511 -1.129 -4.834 1.00 84.62 94 LEU A C 1
ATOM 774 O O . LEU A 1 94 ? 15.139 -1.499 -3.816 1.00 84.62 94 LEU A O 1
#

Sequence (94 aa):
MENIPNLVVKRKEEEMLKNLRGWVLVYGRRKTGKTFMLRKIFPHSNYFVVTRSGDIAVLDGNGFSYTSIPEAIKRIGRLLKEKRIVILDEFQRL

Mean predicted aligned error: 5.1 Å

Foldseek 3Di:
DDDDPPDDDDDPVLVVVVPDDDDDDDDDDPPPCPVVSVCVSQVQAWEWEQDLVRWIWTQDPVGTDIGHPVVVVVVVVVCVVVVGHYDYYPVVSD

Secondary structure (DSSP, 8-state):
--------PPPHHHHHHHH--S------STTS-HHHHHHHH-TTPEEEEE-TTS-EEEEETTEEEEE-HHHHHHHHHHHHHTT--EEEESGGG-

Solvent-accessible surface area (backbone atoms only — not comparable to full-atom values): 6062 Å² total; per-residue (Å²): 131,84,82,75,76,83,84,74,83,87,56,76,64,59,60,55,58,73,72,59,76,86,90,79,90,86,86,76,71,86,91,74,49,63,70,60,51,52,48,66,80,39,74,82,41,44,40,35,32,45,40,95,85,58,36,29,40,36,47,56,100,91,43,81,48,76,43,49,57,71,58,48,52,52,52,51,53,52,38,50,74,70,71,48,56,72,44,77,38,59,60,88,56,110

Nearest PDB structures (foldseek):
  5by4-assembly1_A-2  TM=4.729E-01  e=1.129E+00  Escherichia coli
  3ivt-assembly1_A  TM=4.417E-01  e=8.331E+00  Schizosaccharomyces pombe